Protein AF-A0A3S2Y191-F1 (afdb_monomer_lite)

pLDDT: mean 88.39, std 10.46, range [48.62, 97.56]

Foldseek 3Di:
DPLLLVVQVVLQACQAPPLCVVHDADDPQADPSRRGWAQDQAPVSVVVQLVQADVVVVVLCVDPVSVVVVRVCNVVRPTKTWYADPVRGIDIDD

Organism: NCBI:txid1932778

Secondary structure (DSSP, 8-state):
---HHHHHHHHHHIIIIIITTTPPP-STTB-TT--BEEE-S-HHHHHTTTTTB-HHHHHHHHSHHHHHHHHHHHHTT-EEEEEE-TTS-EEEE-

Radius of gyration: 13.01 Å; chains: 1; bounding box: 27×30×37 Å

Sequence (94 aa):
MDNIREKILSDAKFNTENAAAGYPLIDETTDEIGQRWTRLESFGDLVSMTDVMHPVYVDILNDAADKQRVARDIADGVTFAFWFDANGKLLWER

Structure (mmCIF, N/CA/C/O backbone):
data_AF-A0A3S2Y191-F1
#
_entry.id   AF-A0A3S2Y191-F1
#
loop_
_atom_site.group_PDB
_atom_site.id
_atom_site.type_symbol
_atom_site.label_atom_id
_atom_site.label_alt_id
_atom_site.label_comp_id
_atom_site.label_asym_id
_atom_site.label_entity_id
_atom_site.label_seq_id
_atom_site.pdbx_PDB_ins_code
_atom_site.Cartn_x
_atom_site.Cartn_y
_atom_site.Cartn_z
_atom_site.occupancy
_atom_site.B_iso_or_equiv
_atom_site.auth_seq_id
_atom_site.auth_comp_id
_atom_site.auth_asym_id
_atom_site.auth_atom_id
_atom_site.pdbx_PDB_model_num
ATOM 1 N N . MET A 1 1 ? -17.055 -10.706 -0.648 1.00 48.62 1 MET A N 1
ATOM 2 C CA . MET A 1 1 ? -15.633 -10.341 -0.758 1.00 48.62 1 MET A CA 1
ATOM 3 C C . MET A 1 1 ? -15.502 -9.029 -0.035 1.00 48.62 1 MET A C 1
ATOM 5 O O . MET A 1 1 ? -16.205 -8.100 -0.419 1.00 48.62 1 MET A O 1
ATOM 9 N N . ASP A 1 2 ? -14.706 -8.986 1.026 1.00 58.34 2 ASP A N 1
ATOM 10 C CA . ASP A 1 2 ? -14.361 -7.715 1.655 1.00 58.34 2 ASP A CA 1
ATOM 11 C C . ASP A 1 2 ? -13.644 -6.857 0.613 1.00 58.34 2 ASP A C 1
ATOM 13 O O . ASP A 1 2 ? -12.817 -7.349 -0.159 1.00 58.34 2 ASP A O 1
ATOM 17 N N . ASN A 1 3 ? -14.031 -5.592 0.518 1.00 88.06 3 ASN A N 1
ATOM 18 C CA . ASN A 1 3 ? -13.441 -4.672 -0.435 1.00 88.06 3 ASN A CA 1
ATOM 19 C C . ASN A 1 3 ? -12.005 -4.375 0.025 1.00 88.06 3 ASN A C 1
ATOM 21 O O . ASN A 1 3 ? -11.811 -3.651 0.999 1.00 88.06 3 ASN A O 1
ATOM 25 N N . ILE A 1 4 ? -10.997 -4.952 -0.643 1.00 89.50 4 ILE A N 1
ATOM 26 C CA . ILE A 1 4 ? -9.578 -4.810 -0.259 1.00 89.50 4 ILE A CA 1
ATOM 27 C C . ILE A 1 4 ? -9.167 -3.339 -0.106 1.00 89.50 4 ILE A C 1
ATOM 29 O O . ILE A 1 4 ? -8.413 -3.002 0.803 1.00 89.50 4 ILE A O 1
ATOM 33 N N . ARG A 1 5 ? -9.750 -2.438 -0.909 1.00 92.75 5 ARG A N 1
ATOM 34 C CA . ARG A 1 5 ? -9.562 -0.991 -0.765 1.00 92.75 5 ARG A CA 1
ATOM 35 C C . ARG A 1 5 ? -10.064 -0.484 0.586 1.00 92.75 5 ARG A C 1
ATOM 37 O O . ARG A 1 5 ? -9.359 0.267 1.245 1.00 92.75 5 ARG A O 1
ATOM 44 N N . GLU A 1 6 ? -11.265 -0.871 1.011 1.00 92.56 6 GLU A N 1
ATOM 45 C CA . GLU A 1 6 ? -11.812 -0.462 2.315 1.00 92.56 6 GLU A CA 1
ATOM 46 C C . GLU A 1 6 ? -10.960 -0.990 3.468 1.00 92.56 6 GLU A C 1
ATOM 48 O O . GLU A 1 6 ? -10.704 -0.249 4.417 1.00 92.56 6 GLU A O 1
ATOM 53 N N . LYS A 1 7 ? -10.462 -2.227 3.355 1.00 91.62 7 LYS A N 1
ATOM 54 C CA . LYS A 1 7 ? -9.526 -2.794 4.329 1.00 91.62 7 LYS A CA 1
ATOM 55 C C . LYS A 1 7 ? -8.249 -1.956 4.427 1.00 91.62 7 LYS A C 1
ATOM 57 O O . LYS A 1 7 ? -7.914 -1.503 5.516 1.00 91.62 7 LYS A O 1
ATOM 62 N N . ILE A 1 8 ? -7.598 -1.670 3.298 1.00 93.56 8 ILE A N 1
ATOM 63 C CA . ILE A 1 8 ? -6.366 -0.868 3.269 1.00 93.56 8 ILE A CA 1
ATOM 64 C C . ILE A 1 8 ? -6.601 0.533 3.840 1.00 93.56 8 ILE A C 1
ATOM 66 O O . ILE A 1 8 ? -5.800 1.012 4.635 1.00 93.56 8 ILE A O 1
ATOM 70 N N . LEU A 1 9 ? -7.708 1.193 3.485 1.00 93.88 9 LEU A N 1
ATOM 71 C CA . LEU A 1 9 ? -8.024 2.524 4.014 1.00 93.88 9 LEU A CA 1
ATOM 72 C C . LEU A 1 9 ? -8.319 2.496 5.521 1.00 93.88 9 LEU A C 1
ATOM 74 O O . LEU A 1 9 ? -7.953 3.429 6.237 1.00 93.88 9 LEU A O 1
ATOM 78 N N . SER A 1 10 ? -8.955 1.430 6.013 1.00 91.25 10 SER A N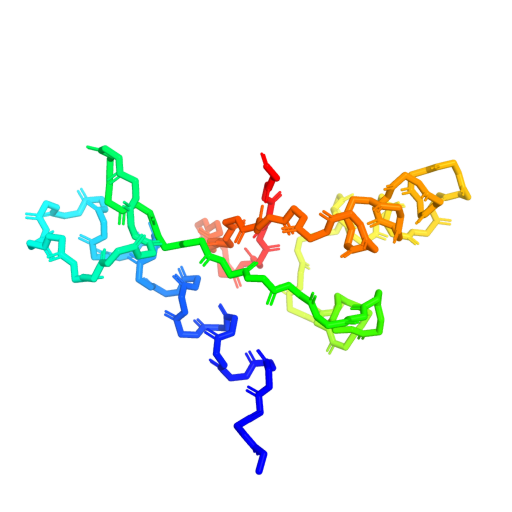 1
ATOM 79 C CA . SER A 1 10 ? -9.173 1.211 7.445 1.00 91.25 10 SER A CA 1
ATOM 80 C C . SER A 1 10 ? -7.852 1.010 8.190 1.00 91.25 10 SER A C 1
ATOM 82 O O . SER A 1 10 ? -7.634 1.625 9.235 1.00 91.25 10 SER A O 1
ATOM 84 N N . ASP A 1 11 ? -6.957 0.185 7.653 1.00 90.62 11 ASP A N 1
ATOM 85 C CA . ASP A 1 11 ? -5.661 -0.089 8.273 1.00 90.62 11 ASP A CA 1
ATOM 86 C C . ASP A 1 11 ? -4.742 1.138 8.202 1.00 90.62 11 ASP A C 1
ATOM 88 O O . ASP A 1 11 ? -4.109 1.490 9.197 1.00 90.62 11 ASP A O 1
ATOM 92 N N . ALA A 1 12 ? -4.791 1.901 7.107 1.00 92.94 12 ALA A N 1
ATOM 93 C CA . ALA A 1 12 ? -4.111 3.188 6.993 1.00 92.94 12 ALA A CA 1
ATOM 94 C C . ALA A 1 12 ? -4.568 4.194 8.050 1.00 92.94 12 ALA A C 1
ATOM 96 O O . ALA A 1 12 ? -3.747 4.883 8.663 1.00 92.94 12 ALA A O 1
ATOM 97 N N . LYS A 1 13 ? -5.878 4.260 8.312 1.00 91.12 13 LYS A N 1
ATOM 98 C CA . LYS A 1 13 ? -6.421 5.092 9.386 1.00 91.12 13 LYS A CA 1
ATOM 99 C C . LYS A 1 13 ? -5.917 4.633 10.754 1.00 91.12 13 LYS A C 1
ATOM 101 O O . LYS A 1 13 ? -5.534 5.472 11.566 1.00 91.12 13 LYS A O 1
ATOM 106 N N . PHE A 1 14 ? -5.869 3.322 10.999 1.00 89.81 14 PHE A N 1
ATOM 107 C CA . PHE A 1 14 ? -5.325 2.777 12.242 1.00 89.81 14 PHE A CA 1
ATOM 108 C C . PHE A 1 14 ? -3.864 3.192 12.449 1.00 89.81 14 PHE A C 1
ATOM 110 O O . PHE A 1 14 ? -3.527 3.711 13.510 1.00 89.81 14 PHE A O 1
ATOM 117 N N . ASN A 1 15 ? -3.027 3.038 11.425 1.00 89.50 15 ASN A N 1
ATOM 118 C CA . ASN A 1 15 ? -1.598 3.349 11.500 1.00 89.50 15 ASN A CA 1
ATOM 119 C C . ASN A 1 15 ? -1.336 4.849 11.678 1.00 89.50 15 ASN A C 1
ATOM 121 O O . ASN A 1 15 ? -0.370 5.237 12.326 1.00 89.50 15 ASN A O 1
ATOM 125 N N . THR A 1 16 ? -2.229 5.691 11.154 1.00 89.00 16 THR A N 1
ATOM 126 C CA . THR A 1 16 ? -2.128 7.152 11.279 1.00 89.00 16 THR A CA 1
ATOM 127 C C . THR A 1 16 ? -2.590 7.653 12.648 1.00 89.00 16 THR A C 1
ATOM 129 O O . THR A 1 16 ? -1.920 8.477 13.265 1.00 89.00 16 THR A O 1
ATOM 132 N N . GLU A 1 17 ? -3.750 7.191 13.123 1.00 84.94 17 GLU A N 1
ATOM 133 C CA . GLU A 1 17 ? -4.433 7.786 14.283 1.00 84.94 17 GLU A CA 1
ATOM 134 C C . GLU A 1 17 ? -4.272 6.959 15.564 1.00 84.94 17 GLU A C 1
ATOM 136 O O . GLU A 1 17 ? -4.103 7.516 16.649 1.00 84.94 17 GLU A O 1
ATOM 141 N N . ASN A 1 18 ? -4.332 5.629 15.457 1.00 76.69 18 ASN A N 1
ATOM 142 C CA . ASN A 1 18 ? -4.480 4.742 16.611 1.00 76.69 18 ASN A CA 1
ATOM 143 C C . ASN A 1 18 ? -3.140 4.155 17.074 1.00 76.69 18 ASN A C 1
ATOM 145 O O . ASN A 1 18 ? -2.860 4.158 18.272 1.00 76.69 18 ASN A O 1
ATOM 149 N N . ALA A 1 19 ? -2.294 3.702 16.145 1.00 70.31 19 ALA A N 1
ATOM 150 C CA . ALA A 1 19 ? -0.968 3.172 16.468 1.00 70.31 19 ALA A CA 1
ATOM 151 C C . ALA A 1 19 ? -0.104 4.237 17.171 1.00 70.31 19 ALA A C 1
ATOM 153 O O . ALA A 1 19 ? 0.393 4.024 18.276 1.00 70.31 19 ALA A O 1
ATOM 154 N N . ALA A 1 20 ? -0.039 5.444 16.594 1.00 68.31 20 ALA A N 1
ATOM 155 C CA . ALA A 1 20 ? 0.719 6.573 17.140 1.00 68.31 20 ALA A CA 1
ATOM 156 C C . ALA A 1 20 ? 0.233 7.046 18.526 1.00 68.31 20 ALA A C 1
ATOM 158 O O . ALA A 1 20 ? 1.002 7.632 19.288 1.00 68.31 20 ALA A O 1
ATOM 159 N N . ALA A 1 21 ? -1.033 6.792 18.867 1.00 73.12 21 ALA A N 1
ATOM 160 C CA . ALA A 1 21 ? -1.628 7.160 20.149 1.00 73.12 21 ALA A CA 1
ATOM 161 C C . ALA A 1 21 ? -1.505 6.061 21.226 1.00 73.12 21 ALA A C 1
ATOM 163 O O . ALA A 1 21 ? -2.037 6.226 22.325 1.00 73.12 21 ALA A O 1
ATOM 164 N N . GLY A 1 22 ? -0.796 4.958 20.943 1.00 66.94 22 GLY A N 1
ATOM 165 C CA . GLY A 1 22 ? -0.549 3.881 21.906 1.00 66.94 22 GLY A CA 1
ATOM 166 C C . GLY A 1 22 ? -1.793 3.055 22.244 1.00 66.94 22 GLY A C 1
ATOM 167 O O . GLY A 1 22 ? -1.865 2.468 23.326 1.00 66.94 22 GLY A O 1
ATOM 168 N N . TYR A 1 23 ? -2.790 3.028 21.350 1.00 65.12 23 TYR A N 1
ATOM 169 C CA . TYR A 1 23 ? -3.939 2.139 21.504 1.00 65.12 23 TYR A CA 1
ATOM 170 C C . TYR A 1 23 ? -3.485 0.671 21.442 1.00 65.12 23 TYR A C 1
ATOM 172 O O . TYR A 1 23 ? -2.532 0.351 20.731 1.00 65.12 23 TYR A O 1
ATOM 180 N N . PRO A 1 24 ? -4.135 -0.229 22.203 1.00 62.38 24 PRO A N 1
ATOM 181 C CA . PRO A 1 24 ? -3.692 -1.611 22.333 1.00 62.38 24 PRO A CA 1
ATOM 182 C C . PRO A 1 24 ? -3.625 -2.317 20.976 1.00 62.38 24 PRO A C 1
ATOM 184 O O . PRO A 1 24 ? -4.512 -2.140 20.141 1.00 62.38 24 PRO A O 1
ATOM 187 N N . LEU A 1 25 ? -2.583 -3.135 20.802 1.00 68.62 25 LEU A N 1
ATOM 188 C CA . LEU A 1 25 ? -2.383 -4.001 19.642 1.00 68.62 25 LEU A CA 1
ATOM 189 C C . LEU A 1 25 ? -3.636 -4.848 19.412 1.00 68.62 25 LEU A C 1
ATOM 191 O O . LEU A 1 25 ? -4.118 -5.535 20.317 1.00 68.62 25 LEU A O 1
ATOM 195 N N . ILE A 1 26 ? -4.180 -4.762 18.204 1.00 60.38 26 ILE A N 1
ATOM 196 C CA . ILE A 1 26 ? -5.358 -5.514 17.792 1.00 60.38 26 ILE A CA 1
ATOM 197 C C . ILE A 1 26 ? -4.849 -6.519 16.763 1.00 60.38 26 ILE A C 1
ATOM 199 O O . ILE A 1 26 ? -4.613 -6.113 15.630 1.00 60.38 26 ILE A O 1
ATOM 203 N N . ASP A 1 27 ? -4.718 -7.791 17.161 1.00 64.81 27 ASP A N 1
ATOM 204 C CA . ASP A 1 27 ? -4.454 -8.958 16.288 1.00 64.81 27 ASP A CA 1
ATOM 205 C C . ASP A 1 27 ? -2.976 -9.262 15.916 1.00 64.81 27 ASP A C 1
ATOM 207 O O . ASP A 1 27 ? -2.088 -8.414 16.012 1.00 64.81 27 ASP A O 1
ATOM 211 N N . GLU A 1 28 ? -2.740 -10.499 15.456 1.00 62.78 28 GLU A N 1
ATOM 212 C CA . GLU A 1 28 ? -1.521 -11.088 14.871 1.00 62.78 28 GLU A CA 1
ATOM 213 C C . GLU A 1 28 ? -0.980 -10.310 13.656 1.00 62.78 28 GLU A C 1
ATOM 215 O O . GLU A 1 28 ? 0.123 -10.577 13.183 1.00 62.78 28 GLU A O 1
ATOM 220 N N . THR A 1 29 ? -1.739 -9.340 13.141 1.00 75.56 29 THR A N 1
ATOM 221 C CA . THR A 1 29 ? -1.370 -8.500 11.995 1.00 75.56 29 THR A CA 1
ATOM 222 C C . THR A 1 29 ? -0.774 -7.147 12.397 1.00 75.56 29 THR A C 1
ATOM 224 O O . THR A 1 29 ? -0.632 -6.283 11.531 1.00 75.56 29 THR A O 1
ATOM 227 N N . THR A 1 30 ? -0.488 -6.919 13.687 1.00 82.19 30 THR A N 1
ATOM 228 C CA . THR A 1 30 ? 0.141 -5.681 14.186 1.00 82.19 30 THR A CA 1
ATOM 229 C C . THR A 1 30 ? 1.598 -5.880 14.609 1.00 82.19 30 THR A C 1
ATOM 231 O O . THR A 1 30 ? 1.927 -6.902 15.207 1.00 82.19 30 THR A O 1
ATOM 234 N N . ASP A 1 31 ? 2.478 -4.922 14.293 1.00 82.62 31 ASP A N 1
ATOM 235 C CA . ASP A 1 31 ? 3.899 -4.966 14.679 1.00 82.62 31 ASP A CA 1
ATOM 236 C C . ASP A 1 31 ? 4.186 -4.373 16.074 1.00 82.62 31 ASP A C 1
ATOM 238 O O . ASP A 1 31 ? 3.285 -3.972 16.812 1.00 82.62 31 ASP A O 1
ATOM 242 N N . GLU A 1 32 ? 5.470 -4.317 16.449 1.00 79.12 32 GLU A N 1
ATOM 243 C CA . GLU A 1 32 ? 5.935 -3.848 17.762 1.00 79.12 32 GLU A CA 1
ATOM 244 C C . GLU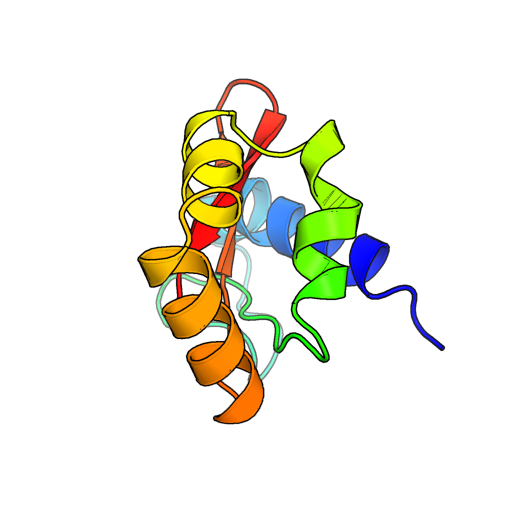 A 1 32 ? 5.641 -2.368 18.058 1.00 79.12 32 GLU A C 1
ATOM 246 O O . GLU A 1 32 ? 5.621 -1.973 19.226 1.00 79.12 32 GLU A O 1
ATOM 251 N N . ILE A 1 33 ? 5.376 -1.561 17.028 1.00 79.00 33 ILE A N 1
ATOM 252 C CA . ILE A 1 33 ? 4.963 -0.157 17.157 1.00 79.00 33 ILE A CA 1
ATOM 253 C C . ILE A 1 33 ? 3.464 0.033 16.877 1.00 79.00 33 ILE A C 1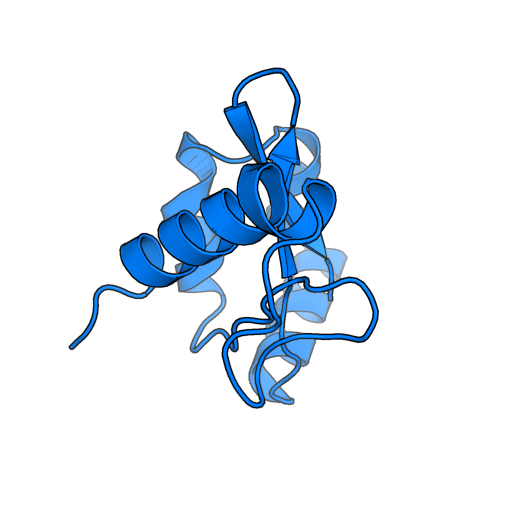
ATOM 255 O O . ILE A 1 33 ? 2.970 1.161 16.857 1.00 79.00 33 ILE A O 1
ATOM 259 N N . GLY A 1 34 ? 2.725 -1.065 16.707 1.00 80.31 34 GLY A N 1
ATOM 260 C CA . GLY A 1 34 ? 1.284 -1.089 16.528 1.00 80.31 34 GLY A CA 1
ATOM 261 C C . GLY A 1 34 ? 0.803 -0.793 15.121 1.00 80.31 34 GLY A C 1
ATOM 262 O O . GLY A 1 34 ? -0.378 -0.519 14.955 1.00 80.31 34 GLY A O 1
ATOM 263 N N . GLN A 1 35 ? 1.642 -0.862 14.094 1.00 86.81 35 GLN A N 1
ATOM 264 C CA . GLN A 1 35 ? 1.144 -0.743 12.729 1.00 86.81 35 GLN A CA 1
ATOM 265 C C . GLN A 1 35 ? 0.490 -2.039 12.268 1.00 86.81 35 GLN A C 1
ATOM 267 O O . GLN A 1 35 ? 1.004 -3.127 12.507 1.00 86.81 35 GLN A O 1
ATOM 272 N N . ARG A 1 36 ? -0.635 -1.922 11.566 1.00 89.88 36 ARG A N 1
ATOM 273 C CA . ARG A 1 36 ? -1.305 -3.004 10.855 1.00 89.88 36 ARG A CA 1
ATOM 274 C C . ARG A 1 36 ? -0.676 -3.239 9.495 1.00 89.88 36 ARG A C 1
ATOM 276 O O . ARG A 1 36 ? -0.551 -2.316 8.686 1.00 89.88 36 ARG A O 1
ATOM 283 N N . TRP A 1 37 ? -0.405 -4.509 9.238 1.00 90.56 37 TRP A N 1
ATOM 284 C CA . TRP A 1 37 ? 0.175 -5.015 8.009 1.00 90.56 37 TRP A CA 1
ATOM 285 C C . TRP A 1 37 ? -0.887 -5.745 7.186 1.00 90.56 37 TRP A C 1
ATOM 287 O O . TRP A 1 37 ? -1.544 -6.679 7.647 1.00 90.56 37 TRP A O 1
ATOM 297 N N . THR A 1 38 ? -1.070 -5.310 5.942 1.00 91.06 38 THR A N 1
ATOM 298 C CA . THR A 1 38 ? -2.055 -5.859 5.008 1.00 91.06 38 THR A CA 1
ATOM 299 C C . THR A 1 38 ? -1.361 -6.633 3.902 1.00 91.06 38 THR A C 1
ATOM 301 O O . THR A 1 38 ? -0.528 -6.100 3.174 1.00 91.06 38 THR A O 1
ATOM 304 N N . ARG A 1 39 ? -1.745 -7.897 3.723 1.00 91.00 39 ARG A N 1
ATOM 305 C CA . ARG A 1 39 ? -1.394 -8.651 2.519 1.00 91.00 39 ARG A CA 1
ATOM 306 C C . ARG A 1 39 ? -2.234 -8.163 1.340 1.00 91.00 39 ARG A C 1
ATOM 308 O O . ARG A 1 39 ? -3.452 -8.042 1.467 1.00 91.00 39 ARG A O 1
ATOM 315 N N . LEU A 1 40 ? -1.579 -7.914 0.213 1.00 92.06 40 LEU A N 1
ATOM 316 C CA . LEU A 1 40 ? -2.237 -7.613 -1.056 1.00 92.06 40 LEU A CA 1
ATOM 317 C C . LEU A 1 40 ? -2.464 -8.899 -1.853 1.00 92.06 40 LEU A C 1
ATOM 319 O O . LEU A 1 40 ? -1.656 -9.825 -1.785 1.00 92.06 40 LEU A O 1
ATOM 323 N N . GLU A 1 41 ? -3.539 -8.934 -2.632 1.00 90.75 41 GLU A N 1
ATOM 324 C CA . GLU A 1 41 ? -3.871 -10.062 -3.510 1.00 90.75 41 GLU A CA 1
ATOM 325 C C . GLU A 1 41 ? -3.338 -9.824 -4.927 1.00 90.75 41 GLU A C 1
ATOM 327 O O . GLU A 1 41 ? -3.023 -10.760 -5.665 1.00 90.75 41 GLU A O 1
ATOM 332 N N . SER A 1 42 ? -3.230 -8.556 -5.334 1.00 93.50 42 SER A N 1
ATOM 333 C CA . SER A 1 42 ? -2.746 -8.190 -6.659 1.00 93.50 42 SER A CA 1
ATOM 334 C C . SER A 1 42 ? -2.118 -6.798 -6.701 1.00 93.50 42 SER A C 1
ATOM 336 O O . SER A 1 42 ? -2.453 -5.909 -5.924 1.00 93.50 42 SER A O 1
ATOM 338 N N . PHE A 1 43 ? -1.270 -6.548 -7.704 1.00 93.44 43 PHE A N 1
ATOM 339 C CA . PHE A 1 43 ? -0.803 -5.186 -8.002 1.00 93.44 43 PHE A CA 1
ATOM 340 C C . PHE A 1 43 ? -1.967 -4.229 -8.338 1.00 93.44 43 PHE A C 1
ATOM 342 O O . PHE A 1 43 ? -1.866 -3.021 -8.128 1.00 93.44 43 PHE A O 1
ATOM 349 N N . GLY A 1 44 ? -3.087 -4.765 -8.842 1.00 93.12 44 GLY A N 1
ATOM 350 C CA . GLY A 1 44 ? -4.301 -3.997 -9.118 1.00 93.12 44 GLY A CA 1
ATOM 351 C C . GLY A 1 44 ? -4.882 -3.325 -7.873 1.00 93.12 44 GLY A C 1
ATOM 352 O O . GLY A 1 44 ? -5.471 -2.252 -7.995 1.00 93.12 44 GLY A O 1
ATOM 353 N N . ASP A 1 45 ? -4.640 -3.887 -6.688 1.00 92.06 45 ASP A N 1
ATOM 354 C CA . ASP A 1 45 ? -5.100 -3.331 -5.417 1.00 92.06 45 ASP A CA 1
ATOM 355 C C . ASP A 1 45 ? -4.462 -1.951 -5.183 1.00 92.06 45 ASP A C 1
ATOM 357 O O . ASP A 1 45 ? -5.170 -0.989 -4.888 1.00 92.06 45 ASP A O 1
ATOM 361 N N . LEU A 1 46 ? -3.153 -1.809 -5.441 1.00 92.94 46 LEU A N 1
ATOM 362 C CA . LEU A 1 46 ? -2.434 -0.528 -5.357 1.00 92.94 46 LEU A CA 1
ATOM 363 C C . 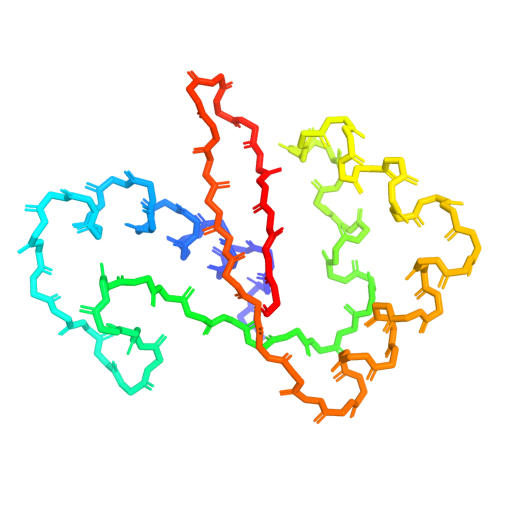LEU A 1 46 ? -2.869 0.454 -6.446 1.00 92.94 46 LEU A C 1
ATOM 365 O O . LEU A 1 46 ? -3.103 1.629 -6.163 1.00 92.94 46 LEU A O 1
ATOM 369 N N . VAL A 1 47 ? -3.026 -0.026 -7.685 1.00 92.25 47 VAL A N 1
ATOM 370 C CA . VAL A 1 47 ? -3.485 0.812 -8.809 1.00 92.25 47 VAL A CA 1
ATOM 371 C C . VAL A 1 47 ? -4.853 1.420 -8.507 1.00 92.25 47 VAL A C 1
ATOM 373 O O . VAL A 1 47 ? -5.085 2.594 -8.803 1.00 92.25 47 VAL A O 1
ATOM 376 N N . SER A 1 48 ? -5.732 0.647 -7.864 1.00 92.31 48 SER A N 1
ATOM 377 C CA . SER A 1 48 ? -7.071 1.092 -7.491 1.00 92.31 48 SER A CA 1
ATOM 378 C C . SER A 1 48 ? -7.079 2.258 -6.504 1.00 92.31 48 SER A C 1
ATOM 380 O O . SER A 1 48 ? -8.124 2.880 -6.372 1.00 92.31 48 SER A O 1
ATOM 382 N N . MET A 1 49 ? -5.956 2.557 -5.833 1.00 94.50 49 MET A N 1
ATOM 383 C CA . MET A 1 49 ? -5.811 3.590 -4.794 1.00 94.50 49 MET A CA 1
ATOM 384 C C . MET A 1 49 ? -5.005 4.818 -5.231 1.00 94.50 49 MET A C 1
ATOM 386 O O . MET A 1 49 ? -4.764 5.723 -4.431 1.00 94.50 49 MET A O 1
ATOM 390 N N . THR A 1 50 ? -4.585 4.878 -6.494 1.00 95.06 50 THR A N 1
ATOM 391 C CA . THR A 1 50 ? -3.779 5.989 -7.033 1.00 95.06 50 THR A CA 1
ATOM 392 C C . THR A 1 50 ? -4.451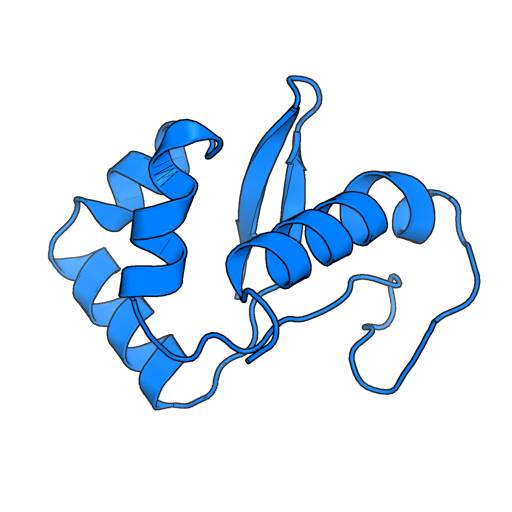 7.362 -6.907 1.00 95.06 50 THR A C 1
ATOM 394 O O . THR A 1 50 ? -3.759 8.373 -6.851 1.00 95.06 50 THR A O 1
ATOM 397 N N . ASP A 1 51 ? -5.780 7.416 -6.786 1.00 96.00 51 ASP A N 1
ATOM 398 C CA . ASP A 1 51 ? -6.567 8.637 -6.573 1.00 96.00 51 ASP A CA 1
ATOM 399 C C . ASP A 1 51 ? -6.347 9.285 -5.191 1.00 96.00 51 ASP A C 1
ATOM 401 O O . ASP A 1 51 ? -6.426 10.509 -5.049 1.00 96.00 51 ASP A O 1
ATOM 405 N N . VAL A 1 52 ? -6.044 8.476 -4.172 1.00 96.38 52 VAL A N 1
ATOM 406 C CA . VAL A 1 52 ? -5.822 8.925 -2.784 1.00 96.38 52 VAL A CA 1
ATOM 407 C C . VAL A 1 52 ? -4.352 8.878 -2.360 1.00 96.38 52 VAL A C 1
ATOM 409 O O . VAL A 1 52 ? -3.992 9.433 -1.322 1.00 96.38 52 VAL A O 1
ATOM 412 N N . MET A 1 53 ? -3.495 8.244 -3.158 1.00 97.25 53 MET A N 1
ATOM 413 C CA . MET A 1 53 ? -2.080 8.036 -2.860 1.00 97.25 53 MET A CA 1
ATOM 414 C C . MET A 1 53 ? -1.241 9.312 -3.005 1.00 97.25 53 MET A C 1
ATOM 416 O O . MET A 1 53 ? -1.546 10.213 -3.791 1.00 97.25 53 MET A O 1
ATOM 420 N N . HIS A 1 54 ? -0.167 9.402 -2.223 1.00 97.56 54 HIS A N 1
ATOM 421 C CA . HIS A 1 54 ? 0.816 10.470 -2.350 1.00 97.56 54 HIS A CA 1
ATOM 422 C C . HIS A 1 54 ? 1.550 10.361 -3.707 1.00 97.56 54 HIS A C 1
ATOM 424 O O . HIS A 1 54 ? 1.958 9.254 -4.072 1.00 97.56 54 HIS A O 1
ATOM 430 N N . PRO A 1 55 ? 1.781 11.469 -4.447 1.00 96.56 55 PRO A N 1
ATOM 431 C CA . PRO A 1 55 ? 2.306 11.425 -5.820 1.00 96.56 55 PRO A CA 1
ATOM 432 C C . PRO A 1 55 ? 3.602 10.626 -5.992 1.00 96.56 55 PRO A C 1
ATOM 434 O O . PRO A 1 55 ? 3.711 9.844 -6.925 1.00 96.56 55 PRO A O 1
ATOM 437 N N . VAL A 1 56 ? 4.539 10.737 -5.044 1.00 94.94 56 VAL A N 1
ATOM 438 C CA . VAL A 1 56 ? 5.803 9.973 -5.068 1.00 94.94 56 VAL A CA 1
ATOM 439 C C . VAL A 1 56 ? 5.565 8.462 -5.161 1.00 94.94 56 VAL A C 1
ATOM 441 O O . VAL A 1 56 ? 6.276 7.771 -5.880 1.00 94.94 56 VAL A O 1
ATOM 444 N N . TYR A 1 57 ? 4.549 7.935 -4.475 1.00 93.94 57 TYR A N 1
ATOM 445 C CA . TYR A 1 57 ? 4.232 6.509 -4.541 1.00 93.94 57 TYR A CA 1
ATOM 446 C C . TYR A 1 57 ? 3.490 6.143 -5.825 1.00 93.94 57 TYR A C 1
ATOM 448 O O . TYR A 1 57 ? 3.664 5.038 -6.325 1.00 93.94 57 TYR A O 1
ATOM 456 N N . VAL A 1 58 ? 2.726 7.071 -6.407 1.00 95.12 58 VAL A N 1
ATOM 457 C CA . VAL A 1 58 ? 2.155 6.888 -7.749 1.00 95.12 58 VAL A CA 1
ATOM 458 C C . VAL A 1 58 ? 3.270 6.791 -8.795 1.00 95.12 58 VAL A C 1
ATOM 460 O O . VAL A 1 58 ? 3.213 5.920 -9.661 1.00 95.12 58 VAL A O 1
ATOM 463 N N . ASP A 1 59 ? 4.311 7.618 -8.684 1.00 94.38 59 ASP A N 1
ATOM 464 C CA . ASP A 1 59 ? 5.474 7.572 -9.575 1.00 94.38 59 ASP A CA 1
ATOM 465 C C . ASP A 1 59 ? 6.220 6.231 -9.469 1.00 94.38 59 ASP A C 1
ATOM 467 O O . ASP A 1 59 ? 6.550 5.639 -10.496 1.00 94.38 59 ASP A O 1
ATOM 471 N N . ILE A 1 60 ? 6.383 5.687 -8.255 1.00 90.75 60 ILE A N 1
ATOM 472 C CA . ILE A 1 60 ? 6.948 4.340 -8.025 1.00 90.75 60 ILE A CA 1
ATOM 473 C C . ILE A 1 60 ? 6.129 3.258 -8.750 1.00 90.75 60 ILE A C 1
ATOM 475 O O . ILE A 1 60 ? 6.697 2.346 -9.346 1.00 90.75 60 ILE A O 1
ATOM 479 N N . LEU A 1 61 ? 4.792 3.344 -8.742 1.00 91.50 61 LEU A N 1
ATOM 480 C CA . LEU A 1 61 ? 3.939 2.368 -9.440 1.00 91.50 61 LEU A CA 1
ATOM 481 C C . LEU A 1 61 ? 3.986 2.502 -10.973 1.00 91.50 61 LEU A C 1
ATOM 483 O O . LEU A 1 61 ? 3.615 1.558 -11.681 1.00 91.50 61 LEU A O 1
ATOM 487 N N . ASN A 1 62 ? 4.426 3.656 -11.482 1.00 92.31 62 ASN A N 1
ATOM 488 C CA . ASN A 1 62 ? 4.585 3.926 -12.909 1.00 92.31 62 ASN A CA 1
ATOM 489 C C . ASN A 1 62 ? 5.982 3.566 -13.439 1.00 92.31 62 ASN A C 1
ATOM 491 O O . ASN A 1 62 ? 6.123 3.344 -14.644 1.00 92.31 62 ASN A O 1
ATOM 495 N N . ASP A 1 63 ? 6.996 3.467 -12.574 1.00 95.62 63 ASP A N 1
ATOM 496 C CA . ASP A 1 63 ? 8.320 2.978 -12.959 1.00 95.62 63 ASP A CA 1
ATOM 497 C C . ASP A 1 63 ? 8.309 1.461 -13.225 1.00 95.62 63 ASP A C 1
ATOM 499 O O . ASP A 1 63 ? 7.741 0.662 -12.478 1.00 95.62 63 ASP A O 1
ATOM 503 N N . ALA A 1 64 ? 8.941 1.040 -14.323 1.00 93.88 64 ALA A N 1
ATOM 504 C CA . ALA A 1 64 ? 8.885 -0.347 -14.776 1.00 93.88 64 ALA A CA 1
ATOM 505 C C . ALA A 1 64 ? 9.635 -1.321 -13.852 1.00 93.88 64 ALA A C 1
ATOM 507 O O . ALA A 1 64 ? 9.186 -2.459 -13.678 1.00 93.88 64 ALA A O 1
ATOM 508 N N . ALA A 1 65 ? 10.768 -0.901 -13.281 1.00 94.56 65 ALA A N 1
ATOM 509 C CA . ALA A 1 65 ? 11.570 -1.744 -12.403 1.00 94.56 65 ALA A CA 1
ATOM 510 C C . ALA A 1 65 ? 10.901 -1.873 -11.031 1.00 94.56 65 ALA A C 1
ATOM 512 O O . ALA A 1 65 ? 10.764 -2.986 -10.512 1.00 94.56 65 ALA A O 1
ATOM 513 N N . ASP A 1 66 ? 10.410 -0.762 -10.483 1.00 93.75 66 ASP A N 1
ATOM 514 C CA . ASP A 1 66 ? 9.690 -0.772 -9.213 1.00 93.75 66 ASP A CA 1
ATOM 515 C C . ASP A 1 66 ? 8.370 -1.532 -9.305 1.00 93.75 66 ASP A C 1
ATOM 517 O O . ASP A 1 66 ? 8.086 -2.371 -8.449 1.00 93.75 66 ASP A O 1
ATOM 521 N N . LYS A 1 67 ? 7.606 -1.361 -10.386 1.00 92.62 67 LYS A N 1
ATOM 522 C CA . LYS A 1 67 ? 6.391 -2.148 -10.624 1.00 92.62 67 LYS A CA 1
ATOM 523 C C . LYS A 1 67 ? 6.652 -3.654 -10.595 1.00 92.62 67 LYS A C 1
ATOM 525 O O . LYS A 1 67 ? 5.879 -4.399 -9.993 1.00 92.62 67 LYS A O 1
ATOM 530 N N . GLN A 1 68 ? 7.726 -4.120 -11.236 1.00 94.81 68 GLN A N 1
ATOM 531 C CA . GLN A 1 68 ? 8.087 -5.541 -11.216 1.00 94.81 68 GLN A CA 1
ATOM 532 C C . GLN A 1 68 ? 8.488 -6.014 -9.819 1.00 94.81 68 GLN A C 1
ATOM 534 O O . GLN A 1 68 ? 8.113 -7.118 -9.421 1.00 94.81 68 GLN A O 1
ATOM 539 N N . ARG A 1 69 ? 9.231 -5.186 -9.078 1.00 94.94 69 ARG A N 1
ATOM 540 C CA . ARG A 1 69 ? 9.622 -5.474 -7.696 1.00 94.94 69 ARG A CA 1
ATOM 541 C C . ARG A 1 69 ? 8.395 -5.617 -6.798 1.00 94.94 69 ARG A C 1
ATOM 543 O O . ARG A 1 69 ? 8.256 -6.637 -6.140 1.00 94.94 69 ARG A O 1
ATOM 550 N N . VAL A 1 70 ? 7.473 -4.658 -6.844 1.00 94.31 70 VAL A N 1
ATOM 551 C CA . VAL A 1 70 ? 6.244 -4.683 -6.039 1.00 94.31 70 VAL A CA 1
ATOM 552 C C . VAL A 1 70 ? 5.353 -5.864 -6.414 1.00 94.31 70 VAL A C 1
ATOM 554 O O . VAL A 1 70 ? 4.853 -6.557 -5.537 1.00 94.31 70 VAL A O 1
ATOM 557 N N . ALA A 1 71 ? 5.185 -6.152 -7.708 1.00 94.12 71 ALA A N 1
ATOM 558 C CA . ALA A 1 71 ? 4.405 -7.312 -8.134 1.00 94.12 71 ALA A CA 1
ATOM 559 C C . ALA A 1 71 ? 5.002 -8.640 -7.630 1.00 94.12 71 ALA A C 1
ATOM 561 O O . ALA A 1 71 ? 4.251 -9.567 -7.331 1.00 94.12 71 ALA A O 1
ATOM 562 N N . ARG A 1 72 ? 6.335 -8.730 -7.516 1.00 96.25 72 ARG A N 1
ATOM 563 C CA . ARG A 1 72 ? 7.012 -9.886 -6.920 1.00 96.25 72 ARG A CA 1
ATOM 564 C C . ARG A 1 72 ? 6.808 -9.952 -5.412 1.00 96.25 72 ARG A C 1
ATOM 566 O O . ARG A 1 72 ? 6.427 -11.010 -4.937 1.00 96.25 72 ARG A O 1
ATOM 573 N N . ASP A 1 73 ? 6.981 -8.839 -4.700 1.00 95.75 73 ASP A N 1
ATOM 574 C CA . ASP A 1 73 ? 6.741 -8.768 -3.252 1.00 95.75 73 ASP A CA 1
ATOM 575 C C . ASP A 1 73 ? 5.306 -9.261 -2.929 1.00 95.75 73 ASP A C 1
ATOM 577 O O . ASP A 1 73 ? 5.110 -10.098 -2.049 1.00 95.75 73 ASP A O 1
ATOM 581 N N . ILE A 1 74 ? 4.305 -8.856 -3.725 1.00 94.88 74 ILE A N 1
ATOM 582 C CA . ILE A 1 74 ? 2.917 -9.345 -3.609 1.00 94.88 74 ILE A CA 1
ATOM 583 C C . ILE A 1 74 ? 2.815 -10.857 -3.871 1.00 94.88 74 ILE A C 1
ATOM 585 O O . ILE A 1 74 ? 2.177 -11.576 -3.101 1.00 94.88 74 ILE A O 1
ATOM 589 N N . ALA A 1 75 ? 3.443 -11.359 -4.939 1.00 94.94 75 ALA A N 1
ATOM 590 C CA . ALA A 1 75 ? 3.423 -12.785 -5.278 1.00 94.94 75 ALA A CA 1
ATOM 591 C C . ALA A 1 75 ? 4.092 -13.662 -4.203 1.00 94.94 75 ALA A C 1
ATOM 593 O O . ALA A 1 75 ? 3.621 -14.768 -3.933 1.00 94.94 75 ALA A O 1
ATOM 594 N N . ASP A 1 76 ? 5.137 -13.143 -3.558 1.00 95.62 76 ASP A N 1
ATOM 595 C CA . ASP A 1 76 ? 5.854 -13.795 -2.460 1.00 95.62 76 ASP A CA 1
ATOM 596 C C . ASP A 1 76 ? 5.082 -13.704 -1.125 1.00 95.62 76 ASP A C 1
ATOM 598 O O . ASP A 1 76 ? 5.452 -14.342 -0.138 1.00 95.62 76 ASP A O 1
ATOM 602 N N . GLY A 1 77 ? 3.966 -12.966 -1.095 1.00 92.31 77 GLY A N 1
ATOM 603 C CA . GLY A 1 77 ? 3.107 -12.821 0.076 1.00 92.31 77 GLY A CA 1
ATOM 604 C C . GLY A 1 77 ? 3.626 -11.829 1.112 1.00 92.31 77 GLY A C 1
ATOM 605 O O . GLY A 1 77 ? 3.214 -11.915 2.269 1.00 92.31 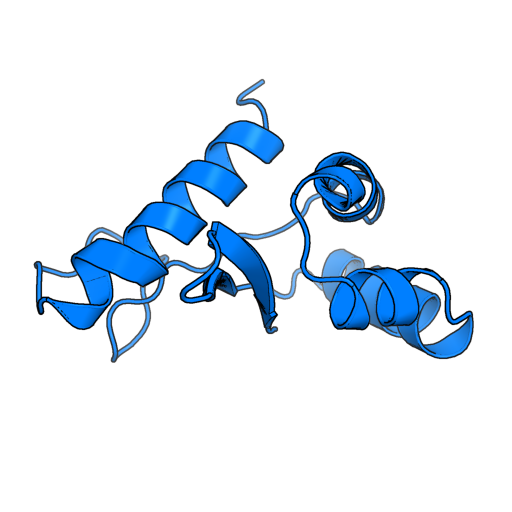77 GLY A O 1
ATOM 606 N N . VAL A 1 78 ? 4.503 -10.905 0.707 1.00 93.69 78 VAL A N 1
ATOM 607 C CA . VAL A 1 78 ? 4.948 -9.786 1.545 1.00 93.69 78 VAL A CA 1
ATOM 608 C C . VAL A 1 78 ? 3.732 -8.951 1.950 1.00 93.69 78 VAL A C 1
ATOM 610 O O . VAL A 1 78 ? 2.818 -8.705 1.157 1.00 93.69 78 VAL A O 1
ATOM 613 N N . THR A 1 79 ? 3.697 -8.556 3.215 1.00 92.62 79 THR A N 1
ATOM 614 C CA . THR A 1 79 ? 2.667 -7.676 3.765 1.00 92.62 79 THR A CA 1
ATOM 615 C C . THR A 1 79 ? 3.107 -6.226 3.680 1.00 92.62 79 THR A C 1
ATOM 617 O O . THR A 1 79 ? 4.293 -5.942 3.725 1.00 92.62 79 THR A O 1
ATOM 620 N N . PHE A 1 80 ? 2.151 -5.307 3.610 1.00 93.81 80 PHE A N 1
ATOM 621 C CA . PHE A 1 80 ? 2.414 -3.883 3.453 1.00 93.81 80 PHE A CA 1
ATOM 622 C C . PHE A 1 80 ? 1.743 -3.092 4.569 1.00 93.81 80 PHE A C 1
ATOM 624 O O . PHE A 1 80 ? 0.569 -3.327 4.873 1.00 93.81 80 PHE A O 1
ATOM 631 N N . ALA A 1 81 ? 2.458 -2.142 5.159 1.00 92.56 81 ALA A N 1
ATOM 632 C CA . ALA A 1 81 ? 1.857 -1.153 6.038 1.00 92.56 81 ALA A CA 1
ATOM 633 C C . ALA A 1 81 ? 1.437 0.064 5.213 1.00 92.56 81 ALA A C 1
ATOM 635 O O . ALA A 1 81 ? 2.133 0.496 4.296 1.00 92.56 81 ALA A O 1
ATOM 636 N N . PHE A 1 82 ? 0.271 0.614 5.534 1.00 94.69 82 PHE A N 1
ATOM 637 C CA . PHE A 1 82 ? -0.286 1.800 4.890 1.00 94.69 82 PHE A CA 1
ATOM 638 C C . PHE A 1 82 ? -0.514 2.877 5.943 1.00 94.69 82 PHE A C 1
ATOM 640 O O . PHE A 1 82 ? -0.844 2.543 7.074 1.00 94.69 82 PHE A O 1
ATOM 647 N N . TRP A 1 83 ? -0.367 4.154 5.608 1.00 94.50 83 TRP A N 1
ATOM 648 C CA . TRP A 1 83 ? -0.732 5.266 6.498 1.00 94.50 83 TRP A CA 1
ATOM 649 C C . TRP A 1 83 ? -1.028 6.524 5.686 1.00 94.50 83 TRP A C 1
ATOM 651 O O . TRP A 1 83 ? -0.751 6.573 4.491 1.00 94.50 83 TRP A O 1
ATOM 661 N N . PHE A 1 84 ? -1.617 7.535 6.314 1.00 95.25 84 PHE A N 1
ATOM 662 C CA . PHE A 1 84 ? -1.839 8.846 5.719 1.00 95.25 84 PHE A CA 1
ATOM 663 C C . PHE A 1 84 ? -0.777 9.837 6.201 1.00 95.25 84 PHE A C 1
ATOM 665 O O . PHE A 1 84 ? -0.389 9.832 7.369 1.00 95.25 84 PHE A O 1
ATOM 672 N N . ASP A 1 85 ? -0.312 10.713 5.311 1.00 94.50 85 ASP A N 1
ATOM 673 C CA . ASP A 1 85 ? 0.486 11.871 5.716 1.00 94.50 85 ASP A CA 1
ATOM 674 C C . ASP A 1 85 ? -0.399 12.959 6.346 1.00 94.50 85 ASP A C 1
ATOM 676 O O . ASP A 1 85 ? -1.629 12.867 6.403 1.00 94.50 85 ASP A O 1
ATOM 680 N N . ALA A 1 86 ? 0.235 14.055 6.768 1.00 92.06 86 ALA A N 1
ATOM 681 C CA . ALA A 1 86 ? -0.447 15.227 7.310 1.00 92.06 86 ALA A CA 1
ATOM 682 C C . ALA A 1 86 ? -1.453 15.884 6.337 1.00 92.06 86 ALA A C 1
ATOM 684 O O . ALA A 1 86 ? -2.275 16.689 6.770 1.00 92.06 86 ALA A O 1
ATOM 685 N N . ASN A 1 87 ? -1.405 15.556 5.041 1.00 95.25 87 ASN A N 1
ATOM 686 C CA . ASN A 1 87 ? -2.319 16.056 4.015 1.00 95.25 87 ASN A CA 1
ATOM 687 C C . ASN A 1 87 ? -3.425 15.044 3.663 1.00 95.25 87 ASN A C 1
ATOM 689 O O . ASN A 1 87 ? -4.195 15.283 2.729 1.00 95.25 87 ASN A O 1
ATOM 693 N N . GLY A 1 88 ? -3.505 13.910 4.368 1.00 94.50 88 GLY A N 1
ATOM 694 C CA . GLY A 1 88 ? -4.472 12.850 4.091 1.00 94.50 88 GLY A CA 1
ATOM 695 C C . GLY A 1 88 ? -4.158 12.044 2.828 1.00 94.50 88 GLY A C 1
ATOM 696 O O . GLY A 1 88 ? -5.065 11.445 2.248 1.00 94.50 88 GLY A O 1
ATOM 697 N N . LYS A 1 89 ? -2.905 12.044 2.359 1.00 97.44 89 LYS A N 1
ATOM 698 C CA . LYS A 1 89 ? -2.458 11.232 1.221 1.00 97.44 89 LYS A CA 1
ATOM 699 C C . LYS A 1 89 ? -1.922 9.895 1.691 1.00 97.44 89 LYS A C 1
ATOM 701 O O . LYS A 1 89 ? -1.157 9.842 2.644 1.00 97.44 89 LYS A O 1
ATOM 706 N N . LEU A 1 90 ? -2.326 8.825 1.013 1.00 97.38 90 LEU A N 1
ATOM 707 C CA . LEU A 1 90 ? -1.942 7.460 1.360 1.00 97.38 90 LEU A CA 1
ATOM 708 C C . LEU A 1 90 ? -0.474 7.198 0.977 1.00 97.38 90 LEU A C 1
ATOM 710 O O . LEU A 1 90 ? -0.070 7.458 -0.159 1.00 97.38 90 LEU A O 1
ATOM 714 N N . LEU A 1 91 ? 0.304 6.664 1.911 1.00 95.56 91 LEU A N 1
ATOM 715 C CA . LEU A 1 91 ? 1.664 6.148 1.745 1.00 95.56 91 LEU A CA 1
ATOM 716 C C . LEU A 1 91 ? 1.664 4.656 2.085 1.00 95.56 91 LEU A C 1
ATOM 718 O O . LEU A 1 91 ? 0.716 4.159 2.702 1.00 95.56 91 LEU A O 1
ATOM 722 N N . TRP A 1 92 ? 2.712 3.946 1.673 1.00 94.25 92 TRP A N 1
ATOM 723 C CA . TRP A 1 92 ? 2.860 2.531 1.989 1.00 94.25 92 TRP A CA 1
ATOM 724 C C . TRP A 1 92 ? 4.322 2.101 2.111 1.00 94.25 92 TRP A C 1
ATOM 726 O O . TRP A 1 92 ? 5.197 2.661 1.456 1.00 94.25 92 TRP A O 1
ATOM 736 N N . GLU A 1 93 ? 4.571 1.072 2.912 1.00 90.81 93 GLU A N 1
ATOM 737 C CA . GLU A 1 93 ? 5.852 0.368 3.006 1.00 90.81 93 GLU A CA 1
ATOM 738 C C . GLU A 1 93 ? 5.644 -1.148 3.023 1.00 90.81 93 GLU A C 1
ATOM 740 O O . GLU A 1 93 ? 4.509 -1.622 3.050 1.00 90.81 93 GLU A O 1
ATOM 745 N N . ARG A 1 94 ? 6.743 -1.894 2.927 1.00 87.00 94 ARG A N 1
ATOM 746 C CA . ARG A 1 94 ? 6.790 -3.357 2.809 1.00 87.00 94 ARG A CA 1
ATOM 747 C C . ARG A 1 94 ? 7.598 -3.966 3.944 1.00 87.00 94 ARG A C 1
ATOM 749 O O . ARG A 1 94 ? 8.500 -3.249 4.436 1.00 87.00 94 ARG A O 1
#